Protein 1NNX (pdb70)

Secondary structure (DSSP, 8-state):
-----S---PPPPHHHHTTSPSSEEEEEEEEEEEEEETTEEEEEETTEEEEEE--GGGSTT----TTS-EEEEEEEEEETTEEEEEEEEEEE-

Structure (mmCIF, N/CA/C/O backbone):
data_1NNX
#
_entry.id   1NNX
#
_cell.length_a   54.802
_cell.length_b   60.638
_cell.length_c   54.888
_cell.angle_alpha   90.00
_cell.angle_beta   90.00
_cell.angle_gamma   90.00
#
_symmetry.space_group_name_H-M   'C 2 2 21'
#
loop_
_entity.id
_entity.type
_entity.pdbx_description
1 polymer 'Protein ygiW'
2 non-polymer 'SULFATE ION'
3 water water
#
loop_
_atom_site.group_PDB
_atom_site.id
_atom_site.type_symbol
_atom_site.label_atom_id
_atom_site.label_alt_id
_atom_site.label_comp_id
_atom_site.label_asym_id
_atom_site.label_entity_id
_atom_site.label_seq_id
_atom_site.pdbx_PDB_ins_code
_atom_site.Cartn_x
_atom_site.Cartn_y
_atom_site.Cartn_z
_atom_site.occupancy
_atom_site.B_iso_or_equiv
_atom_site.auth_seq_id
_atom_site.auth_comp_id
_atom_site.auth_asym_id
_atom_site.auth_atom_id
_atom_site.pdbx_PDB_model_num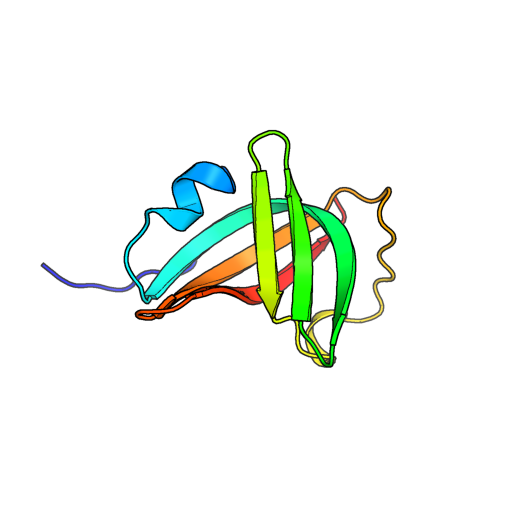
ATOM 1 N N . GLN A 1 2 ? 24.527 29.376 7.659 1.00 48.47 2 GLN A N 1
ATOM 2 C CA . GLN A 1 2 ? 26.002 29.521 7.528 1.00 46.23 2 GLN A CA 1
ATOM 3 C C . GLN A 1 2 ? 26.680 28.157 7.390 1.00 45.98 2 GLN A C 1
ATOM 4 O O . GLN A 1 2 ? 27.546 27.802 8.192 1.00 49.44 2 GLN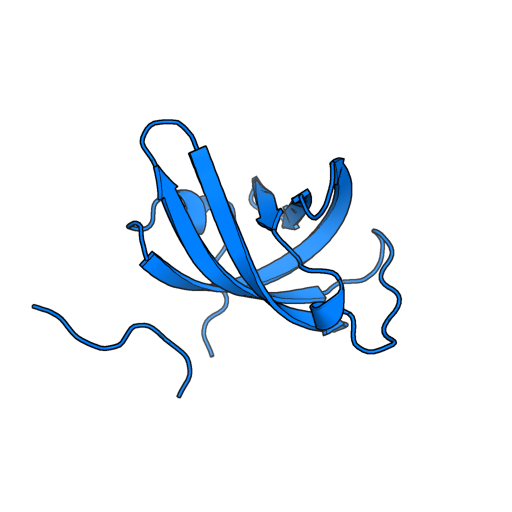 A O 1
ATOM 10 N N . GLY A 1 3 ? 26.282 27.393 6.377 1.00 39.70 3 GLY A N 1
ATOM 11 C CA . GLY A 1 3 ? 26.888 26.093 6.148 1.00 37.03 3 GLY A CA 1
ATOM 12 C C . GLY A 1 3 ? 27.076 25.875 4.657 1.00 34.44 3 GLY A C 1
ATOM 13 O O . GLY A 1 3 ? 26.875 26.796 3.851 1.00 35.91 3 GLY A O 1
ATOM 14 N N . GLY A 1 4 ? 27.464 24.662 4.269 1.00 23.23 4 GLY A N 1
ATOM 15 C CA . GLY A 1 4 ? 27.633 24.402 2.861 1.00 19.02 4 GLY A CA 1
ATOM 16 C C . GLY A 1 4 ? 28.680 23.364 2.627 1.00 17.71 4 GLY A C 1
ATOM 17 O O . GLY A 1 4 ? 29.240 22.805 3.517 1.00 21.75 4 GLY A O 1
ATOM 18 N N . PHE A 1 5 ? 28.925 23.148 1.362 1.00 16.32 5 PHE A N 1
ATOM 19 C CA . PHE A 1 5 ? 29.955 22.184 0.966 1.00 14.79 5 PHE A CA 1
ATOM 20 C C . PHE A 1 5 ? 31.329 22.876 0.886 1.00 17.19 5 PHE A C 1
ATOM 21 O O . PHE A 1 5 ? 31.473 23.935 0.209 1.00 20.70 5 PHE A O 1
ATOM 29 N N . SER A 1 6 ? 32.317 22.275 1.566 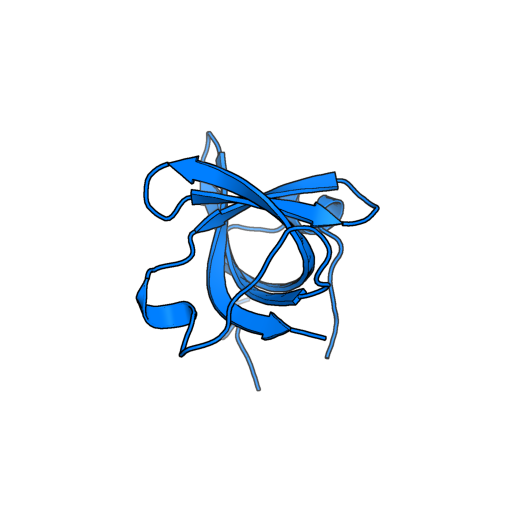1.00 15.65 6 SER A N 1
ATOM 30 C CA . SER A 1 6 ? 33.728 22.719 1.480 1.00 16.35 6 SER A CA 1
ATOM 31 C C . SER A 1 6 ? 34.435 21.588 0.715 1.00 15.77 6 SER A C 1
ATOM 32 O O . SER A 1 6 ? 34.663 20.521 1.277 1.00 17.75 6 SER A O 1
ATOM 35 N N . GLY A 1 7 ? 34.746 21.801 -0.556 1.00 14.90 7 GLY A N 1
ATOM 36 C CA . GLY A 1 7 ? 35.357 20.762 -1.360 1.00 17.53 7 GLY A CA 1
ATOM 37 C C . GLY A 1 7 ? 35.586 21.262 -2.752 1.00 19.62 7 GLY A C 1
ATOM 38 O O . GLY A 1 7 ? 35.286 22.415 -3.053 1.00 21.13 7 GLY A O 1
ATOM 39 N N . PRO A 1 8 ? 36.053 20.421 -3.650 1.00 16.37 8 PRO A N 1
ATOM 40 C CA . PRO A 1 8 ? 36.339 20.806 -5.038 1.00 21.00 8 PRO A CA 1
ATOM 41 C C . PRO A 1 8 ? 35.142 21.044 -5.930 1.00 19.89 8 PRO A C 1
ATOM 42 O O . PRO A 1 8 ? 34.071 20.487 -5.714 1.00 17.61 8 PRO A O 1
ATOM 46 N N . SER A 1 9 ? 35.326 21.927 -6.917 1.00 25.12 9 SER A N 1
ATOM 47 C CA . SER A 1 9 ? 34.278 22.259 -7.862 1.00 26.40 9 SER A CA 1
ATOM 48 C C . SER A 1 9 ? 34.740 21.869 -9.266 1.00 33.15 9 SER A C 1
ATOM 49 O O . SER A 1 9 ? 35.967 21.811 -9.506 1.00 33.21 9 SER A O 1
ATOM 52 N N . GLY A 1 23 ? 41.006 26.702 -7.076 1.00 41.97 23 GLY A N 1
ATOM 53 C CA . GLY A 1 23 ? 42.156 27.409 -7.721 1.00 37.35 23 GLY A CA 1
ATOM 54 C C . GLY A 1 23 ? 43.128 28.008 -6.724 1.00 32.31 23 GLY A C 1
ATOM 55 O O . GLY A 1 23 ? 44.322 28.160 -7.014 1.00 35.40 23 GLY A O 1
ATOM 56 N N . SER A 1 24 ? 42.649 2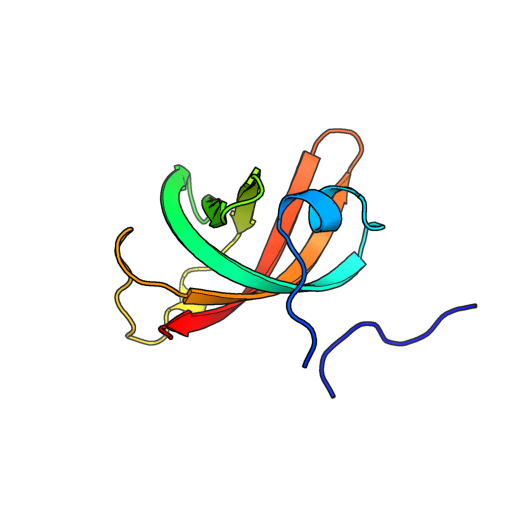8.342 -5.531 1.00 31.85 24 SER A N 1
ATOM 57 C CA . SER A 1 24 ? 43.539 28.922 -4.542 1.00 25.36 24 SER A CA 1
ATOM 58 C C . SER A 1 24 ? 44.403 27.876 -3.839 1.00 17.85 24 SER A C 1
ATOM 59 O O . SER A 1 24 ? 43.911 26.816 -3.405 1.00 20.24 24 SER A O 1
ATOM 62 N N . VAL A 1 25 ? 45.669 28.214 -3.744 1.00 14.91 25 VAL A N 1
ATOM 63 C CA . VAL A 1 25 ? 46.655 27.421 -2.996 1.00 14.11 25 VAL A CA 1
ATOM 64 C C . VAL A 1 25 ? 46.881 28.167 -1.706 1.00 14.47 25 VAL A C 1
ATOM 65 O O . VAL A 1 25 ? 47.241 29.356 -1.761 1.00 17.25 25 VAL A O 1
ATOM 69 N N . THR A 1 26 ? 46.700 27.536 -0.562 1.00 14.08 26 THR A N 1
ATOM 70 C CA . THR A 1 26 ? 46.830 28.133 0.746 1.00 13.74 26 THR A CA 1
ATOM 71 C C . THR A 1 26 ? 48.184 27.807 1.337 1.00 16.99 26 THR A C 1
ATOM 72 O O . THR A 1 26 ? 48.733 26.733 1.126 1.00 17.11 26 THR A O 1
ATOM 76 N N . THR A 1 27 ? 48.730 28.700 2.143 1.00 13.10 27 THR A N 1
ATOM 77 C CA . THR A 1 27 ? 50.023 28.412 2.751 1.00 13.35 27 THR A CA 1
ATOM 78 C C . THR A 1 27 ? 49.838 27.457 3.933 1.00 11.09 27 THR A C 1
ATOM 79 O O . THR A 1 27 ? 48.766 27.415 4.560 1.00 13.74 27 THR A O 1
ATOM 83 N N . VAL A 1 28 ? 50.887 26.655 4.168 1.00 13.37 28 VAL A N 1
ATOM 84 C CA . VAL A 1 28 ? 50.850 25.725 5.323 1.00 15.64 28 VAL A CA 1
ATOM 85 C C . VAL A 1 28 ? 50.569 26.446 6.643 1.00 15.17 28 VAL A C 1
ATOM 86 O O . VAL A 1 28 ? 49.708 26.043 7.399 1.00 15.50 28 VAL A O 1
ATOM 90 N N . GLU A 1 29 ? 51.243 27.585 6.856 1.00 12.97 29 GLU A N 1
ATOM 91 C CA . GLU A 1 29 ? 51.046 28.309 8.088 1.00 17.94 29 GLU A CA 1
ATOM 92 C C . GLU A 1 29 ? 49.629 28.783 8.284 1.00 17.82 29 GLU A C 1
ATOM 93 O O . GLU A 1 29 ? 49.058 28.650 9.383 1.00 21.62 29 GLU A O 1
ATOM 104 N N . SER A 1 30 ? 48.974 29.290 7.224 1.00 15.11 30 SER A N 1
ATOM 105 C CA . SER A 1 30 ? 47.627 29.699 7.408 1.00 13.56 30 SER A CA 1
ATOM 106 C C . SER A 1 30 ? 46.621 28.528 7.503 1.00 15.00 30 SER A C 1
ATOM 107 O O . SER A 1 30 ? 45.598 28.656 8.148 1.00 18.75 30 SER A O 1
ATOM 110 N N . ALA A 1 31 ? 46.941 27.397 6.857 1.00 14.29 31 ALA A N 1
ATOM 111 C CA . ALA A 1 31 ? 46.063 26.242 6.932 1.00 17.04 31 ALA A CA 1
ATOM 112 C C . ALA A 1 31 ? 45.942 25.765 8.367 1.00 16.77 31 ALA A C 1
ATOM 113 O O . ALA A 1 31 ? 44.892 25.260 8.763 1.00 18.82 31 ALA A O 1
ATOM 115 N N . LYS A 1 32 ? 46.976 25.949 9.147 1.00 17.97 32 LYS A N 1
ATOM 116 C CA . LYS A 1 32 ? 46.906 25.524 10.541 1.00 21.31 32 LYS A CA 1
ATOM 117 C C . LYS A 1 32 ? 45.870 26.289 11.318 1.00 25.36 32 LYS A C 1
ATOM 118 O O . LYS A 1 32 ? 45.371 25.825 12.371 1.00 27.29 32 LYS A O 1
ATOM 124 N N . SER A 1 33 ? 45.515 27.456 10.821 1.00 22.08 33 SER A N 1
ATOM 125 C CA . SER A 1 33 ? 44.545 28.305 11.528 1.00 25.87 33 SER A CA 1
ATOM 126 C C . SER A 1 33 ? 43.132 28.088 11.097 1.00 25.61 33 SER A C 1
ATOM 127 O O . SER A 1 33 ? 42.207 28.690 11.626 1.00 25.52 33 SER A O 1
ATOM 130 N N . LEU A 1 34 ? 42.921 27.206 10.131 1.00 17.88 34 LEU A N 1
ATOM 131 C CA . LEU A 1 34 ? 41.582 27.086 9.617 1.00 19.56 34 LEU A CA 1
ATOM 132 C C . LEU A 1 34 ? 40.752 26.180 10.501 1.00 16.74 34 LEU A C 1
ATOM 133 O O . LEU A 1 34 ? 41.309 25.403 11.304 1.00 21.36 34 LEU A O 1
ATOM 138 N N . ARG A 1 35 ? 39.458 26.264 10.336 1.00 20.48 35 ARG A N 1
ATOM 139 C CA . ARG A 1 35 ? 38.555 25.424 11.090 1.00 22.26 35 ARG A CA 1
ATOM 140 C C . ARG A 1 35 ? 38.665 23.958 10.685 1.00 21.52 35 ARG A C 1
ATOM 141 O O . ARG A 1 35 ? 38.990 23.627 9.531 1.00 20.46 35 ARG A O 1
ATOM 156 N N . ASP A 1 36 ? 38.348 23.094 11.628 1.00 18.54 36 ASP A N 1
ATOM 157 C CA . ASP A 1 36 ? 38.314 21.693 11.335 1.00 19.27 36 ASP A CA 1
ATOM 158 C C . ASP A 1 36 ? 37.321 21.474 10.184 1.00 18.77 36 ASP A C 1
ATOM 159 O O . ASP A 1 36 ? 36.299 22.147 10.058 1.00 18.49 36 ASP A O 1
ATOM 164 N N . ASP A 1 37 ? 37.643 20.502 9.320 1.00 19.13 37 ASP A N 1
ATOM 165 C CA . ASP A 1 37 ? 36.781 20.177 8.189 1.00 19.32 37 ASP A CA 1
ATOM 166 C C . ASP A 1 37 ? 36.650 21.263 7.127 1.00 18.53 37 ASP A C 1
ATOM 167 O O . ASP A 1 37 ? 35.562 21.664 6.718 1.00 22.80 37 ASP A O 1
ATOM 172 N N . THR A 1 38 ? 37.795 21.746 6.695 1.00 14.75 38 THR A N 1
ATOM 173 C CA . THR A 1 38 ? 37.907 22.749 5.659 1.00 17.48 38 THR A CA 1
ATOM 174 C C . THR A 1 38 ? 38.749 22.155 4.524 1.00 13.84 38 THR A C 1
ATOM 175 O O . THR A 1 38 ? 39.865 21.715 4.783 1.00 15.49 38 THR A O 1
ATOM 179 N N . TRP A 1 39 ? 38.267 22.263 3.285 1.00 14.22 39 TRP A N 1
ATOM 180 C CA . TRP A 1 39 ? 38.989 21.801 2.099 1.00 13.03 39 TRP A CA 1
ATOM 181 C C . TRP A 1 39 ? 40.097 22.780 1.735 1.00 12.82 39 TRP A C 1
ATOM 182 O O . TRP A 1 39 ? 39.856 24.029 1.661 1.00 15.07 39 TRP A O 1
ATOM 193 N N . VAL A 1 40 ? 41.302 22.272 1.521 1.00 11.73 40 VAL A N 1
ATOM 194 C CA . VAL A 1 40 ? 42.460 23.112 1.157 1.00 11.40 40 VAL A CA 1
ATOM 195 C C . VAL A 1 40 ? 43.297 22.458 0.068 1.00 12.33 40 VAL A C 1
ATOM 196 O O . VAL A 1 40 ? 43.285 21.229 -0.097 1.00 13.24 40 VAL A O 1
ATOM 203 N N . THR A 1 41 ? 44.073 23.247 -0.637 1.00 13.35 41 THR A N 1
ATOM 204 C CA . THR A 1 41 ? 45.044 22.843 -1.596 1.00 12.17 41 THR A CA 1
ATOM 205 C C . THR A 1 41 ? 46.347 23.494 -1.129 1.00 14.59 41 THR A C 1
ATOM 206 O O . THR A 1 41 ? 46.395 24.698 -0.823 1.00 13.02 41 THR A O 1
ATOM 210 N N . LEU A 1 42 ? 47.426 22.736 -1.023 1.00 11.85 42 LEU A N 1
ATOM 211 C CA . LEU A 1 42 ? 48.750 23.215 -0.623 1.00 10.68 42 LEU A CA 1
ATOM 212 C C . LEU A 1 42 ? 49.787 22.776 -1.633 1.00 12.34 42 LEU A C 1
ATOM 213 O O . LEU A 1 42 ? 49.596 21.741 -2.341 1.00 12.89 42 LEU A O 1
ATOM 218 N N . ARG A 1 43 ? 50.895 23.493 -1.713 1.00 11.65 43 ARG A N 1
ATOM 219 C CA . ARG A 1 43 ? 51.965 23.103 -2.574 1.00 10.49 43 ARG A CA 1
ATOM 220 C C . ARG A 1 43 ? 53.259 23.137 -1.802 1.00 14.07 43 ARG A C 1
ATOM 221 O O . ARG A 1 43 ? 53.501 24.076 -1.025 1.00 16.38 43 ARG A O 1
ATOM 235 N N . GLY A 1 44 ? 54.087 22.105 -1.952 1.00 12.24 44 GLY A N 1
ATOM 236 C CA . GLY A 1 44 ? 55.314 22.077 -1.200 1.00 13.03 44 GLY A CA 1
ATOM 237 C C . GLY A 1 44 ? 55.981 20.755 -1.396 1.00 12.36 44 GLY A C 1
ATOM 238 O O . GLY A 1 44 ? 55.921 20.175 -2.472 1.00 14.24 44 GLY A O 1
ATOM 239 N N . ASN A 1 45 ? 56.666 20.329 -0.368 1.00 12.44 45 ASN A N 1
ATOM 240 C CA . ASN A 1 45 ? 57.431 19.093 -0.436 1.00 13.84 45 ASN A CA 1
ATOM 241 C C . ASN A 1 45 ? 57.149 18.168 0.729 1.00 12.94 45 ASN A C 1
ATOM 242 O O . ASN A 1 45 ? 56.971 18.617 1.898 1.00 13.52 45 ASN A O 1
ATOM 247 N N . ILE A 1 46 ? 57.099 16.870 0.418 1.00 12.59 46 ILE A N 1
ATOM 248 C CA . ILE A 1 46 ? 56.964 15.844 1.472 1.00 14.10 46 ILE A CA 1
ATOM 249 C C . ILE A 1 46 ? 58.441 15.568 1.872 1.00 13.54 46 ILE A C 1
ATOM 250 O O . ILE A 1 46 ? 59.232 15.097 1.024 1.00 13.71 46 ILE A O 1
ATOM 257 N N . VAL A 1 47 ? 58.798 15.871 3.108 1.00 12.48 47 VAL A N 1
ATOM 258 C CA . VAL A 1 47 ? 60.197 15.755 3.544 1.00 15.60 47 VAL A CA 1
ATOM 259 C C . VAL A 1 47 ? 60.533 14.625 4.486 1.00 15.15 47 VAL A C 1
ATOM 260 O O . VAL A 1 47 ? 61.718 14.382 4.659 1.00 15.51 47 VAL A O 1
ATOM 264 N N . GLU A 1 48 ? 59.543 13.932 5.056 1.00 13.50 48 GLU A N 1
ATOM 265 C CA . GLU A 1 48 ? 59.829 12.813 5.979 1.00 15.35 48 GLU A CA 1
ATOM 266 C C . GLU A 1 48 ? 58.571 12.016 6.185 1.00 15.20 48 GLU A C 1
ATOM 267 O O . GLU A 1 48 ? 57.429 12.541 6.134 1.00 16.64 48 GLU A O 1
ATOM 273 N N . ARG A 1 49 ? 58.752 10.705 6.372 1.00 15.04 49 ARG A N 1
ATOM 274 C CA . ARG A 1 49 ? 57.626 9.858 6.711 1.00 17.85 49 ARG A CA 1
ATOM 275 C C . ARG A 1 49 ? 57.747 9.667 8.231 1.00 20.63 49 ARG A C 1
ATOM 276 O O . ARG A 1 49 ? 58.817 9.277 8.739 1.00 22.40 49 ARG A O 1
ATOM 284 N N . ILE A 1 50 ? 56.703 9.991 8.979 1.00 19.94 50 ILE A N 1
ATOM 285 C CA . ILE A 1 50 ? 56.769 9.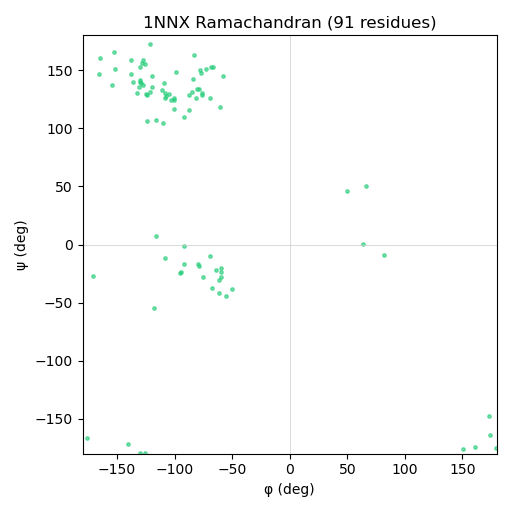867 10.438 1.00 27.12 50 ILE A CA 1
ATOM 286 C C . ILE A 1 50 ? 56.229 8.565 11.016 1.00 31.70 50 ILE A C 1
ATOM 287 O O . ILE A 1 50 ? 56.634 8.165 12.105 1.00 37.49 50 ILE A O 1
ATOM 296 N N . SER A 1 51 ? 55.345 7.897 10.302 1.00 29.34 51 SER A N 1
ATOM 297 C CA . SER A 1 51 ? 54.788 6.634 10.767 1.00 35.65 51 SER A CA 1
ATOM 298 C C . SER A 1 51 ? 53.888 6.134 9.649 1.00 37.18 51 SER A C 1
ATOM 299 O O . SER A 1 51 ? 53.976 6.644 8.515 1.00 39.43 51 SER A O 1
ATOM 302 N N . ASP A 1 52 ? 53.049 5.130 9.934 1.00 36.19 52 ASP A N 1
ATOM 303 C CA . ASP A 1 52 ? 52.151 4.635 8.896 1.00 36.68 52 ASP A CA 1
ATOM 304 C C . ASP A 1 52 ? 51.195 5.713 8.386 1.00 35.01 52 ASP A C 1
ATOM 305 O O . ASP A 1 52 ? 50.332 6.253 9.093 1.00 38.41 52 ASP A O 1
ATOM 310 N N . ASP A 1 53 ? 51.348 5.980 7.120 1.00 33.92 53 ASP A N 1
ATOM 311 C CA . ASP A 1 53 ? 50.551 6.980 6.461 1.00 27.26 53 ASP A CA 1
ATOM 312 C C . ASP A 1 53 ? 50.716 8.431 6.950 1.00 21.86 53 ASP A C 1
ATOM 313 O O . ASP A 1 53 ? 50.105 9.291 6.367 1.00 22.33 53 ASP A O 1
ATOM 318 N N . LEU A 1 54 ? 51.571 8.737 7.935 1.00 18.92 54 LEU A N 1
ATOM 319 C CA . LEU A 1 54 ? 51.739 10.148 8.384 1.00 17.36 54 LEU A CA 1
ATOM 320 C C . LEU A 1 54 ? 53.100 10.688 7.925 1.00 16.76 54 LEU A C 1
ATOM 321 O O . LEU A 1 54 ? 54.155 10.119 8.149 1.00 16.84 54 LEU A O 1
ATOM 326 N N . TYR A 1 55 ? 53.041 11.816 7.231 1.00 14.15 55 TYR A N 1
ATOM 327 C CA . TYR A 1 55 ? 54.197 12.473 6.637 1.00 14.51 55 TYR A CA 1
ATOM 328 C C . TYR A 1 55 ? 54.322 13.905 7.012 1.00 14.12 55 TYR A C 1
ATOM 329 O O . TYR A 1 55 ? 53.335 14.501 7.400 1.00 15.37 55 TYR A O 1
ATOM 338 N N . VAL A 1 56 ? 55.527 14.446 6.884 1.00 14.45 56 VAL A N 1
ATOM 339 C CA . VAL A 1 56 ? 55.713 15.887 7.134 1.00 14.47 56 VAL A CA 1
ATOM 340 C C . VAL A 1 56 ? 55.756 16.624 5.786 1.00 12.76 56 VAL A C 1
ATOM 341 O O . VAL A 1 56 ? 56.511 16.254 4.883 1.00 14.56 56 VAL A O 1
ATOM 345 N N . PHE A 1 57 ? 54.896 17.628 5.655 1.00 13.07 57 PHE A N 1
ATOM 346 C CA . PHE A 1 57 ? 54.799 18.439 4.438 1.00 11.18 57 PHE A CA 1
ATOM 347 C C . PHE A 1 57 ? 55.325 19.842 4.773 1.00 14.25 57 PHE A C 1
ATOM 348 O O . PHE A 1 57 ? 54.926 20.433 5.749 1.00 14.80 57 PHE A O 1
ATOM 356 N N . LYS A 1 58 ? 56.190 20.358 3.912 1.00 13.29 58 LYS A N 1
ATOM 357 C CA . LYS A 1 58 ? 56.801 21.682 4.133 1.00 11.93 58 LYS A CA 1
ATOM 358 C C . LYS A 1 58 ? 56.642 22.594 2.935 1.00 15.89 58 LYS A C 1
ATOM 359 O O . LYS A 1 58 ? 56.753 22.191 1.805 1.00 15.66 58 LYS A O 1
ATOM 365 N N . ASP A 1 59 ? 56.320 23.833 3.237 1.00 14.75 59 ASP A N 1
ATOM 366 C CA . ASP A 1 59 ? 56.311 24.895 2.185 1.00 16.12 59 ASP A CA 1
ATOM 367 C C . ASP A 1 59 ? 57.122 26.026 2.806 1.00 16.83 59 ASP A C 1
ATOM 368 O O . ASP A 1 59 ? 57.665 25.937 3.906 1.00 18.35 59 ASP A O 1
ATOM 373 N N . ALA A 1 60 ? 57.267 27.127 2.056 1.00 18.15 60 ALA A N 1
ATOM 374 C CA . ALA A 1 60 ? 58.052 28.217 2.609 1.00 20.77 60 ALA A CA 1
ATOM 375 C C . ALA A 1 60 ? 57.569 28.831 3.935 1.00 19.75 60 ALA A C 1
ATOM 376 O O . ALA A 1 60 ? 58.343 29.503 4.623 1.00 23.61 60 ALA A O 1
ATOM 378 N N . SER A 1 61 ? 56.305 28.647 4.288 1.00 17.33 61 SER A N 1
ATOM 379 C CA . SER A 1 61 ? 55.752 29.196 5.494 1.00 16.80 61 SER A CA 1
ATOM 380 C C . SER A 1 61 ? 55.787 28.316 6.741 1.00 19.75 61 SER A C 1
ATOM 381 O O . SER A 1 61 ? 55.613 28.822 7.825 1.00 21.99 61 SER A O 1
ATOM 384 N N . GLY A 1 62 ? 56.003 27.013 6.580 1.00 17.15 62 GLY A N 1
ATOM 385 C CA . GLY A 1 62 ? 55.962 26.144 7.753 1.00 18.47 62 GLY A CA 1
ATOM 386 C C . GLY A 1 62 ? 55.772 24.697 7.358 1.00 15.70 62 GLY A C 1
ATOM 387 O O . GLY A 1 62 ? 55.847 24.327 6.172 1.00 15.43 62 GLY A O 1
ATOM 388 N N . THR A 1 63 ? 55.604 23.857 8.369 1.00 14.82 63 THR A N 1
ATOM 389 C CA . THR A 1 63 ? 55.398 22.405 8.114 1.00 13.93 63 THR A CA 1
ATOM 390 C C . THR A 1 63 ? 54.131 21.952 8.801 1.00 14.37 63 THR A C 1
ATOM 391 O O . THR A 1 63 ? 53.630 22.573 9.780 1.00 15.98 63 THR A O 1
ATOM 395 N N . ILE A 1 64 ? 53.548 20.867 8.279 1.00 12.63 64 ILE A N 1
ATOM 396 C CA . ILE A 1 64 ? 52.327 20.339 8.847 1.00 12.83 64 ILE A CA 1
ATOM 397 C C . ILE A 1 64 ? 52.333 18.855 8.550 1.00 12.41 64 ILE A C 1
ATOM 398 O O . ILE A 1 64 ? 52.899 18.400 7.509 1.00 15.02 64 ILE A O 1
ATOM 403 N N . ASN A 1 65 ? 51.690 18.093 9.420 1.00 13.06 65 ASN A N 1
ATOM 404 C CA . ASN A 1 65 ? 51.632 16.649 9.172 1.00 12.11 65 ASN A CA 1
ATOM 405 C C . ASN A 1 65 ? 50.465 16.355 8.223 1.00 13.50 65 ASN A C 1
ATOM 406 O O . ASN A 1 65 ? 49.428 17.003 8.314 1.00 14.85 65 ASN A O 1
ATOM 411 N N . VAL A 1 66 ? 50.663 15.403 7.324 1.00 11.47 66 VAL A N 1
ATOM 412 C CA . VAL A 1 66 ? 49.639 15.035 6.354 1.00 12.25 66 VAL A CA 1
ATOM 413 C C . VAL A 1 66 ? 49.449 13.504 6.354 1.00 12.30 66 VAL A C 1
ATOM 414 O O . VAL A 1 66 ? 50.407 12.720 6.516 1.00 15.22 66 VAL A O 1
ATOM 418 N N . ASP A 1 67 ? 48.202 13.093 6.256 1.00 12.66 67 ASP A N 1
ATOM 419 C CA . ASP A 1 67 ? 47.873 11.646 6.210 1.00 13.86 67 ASP A CA 1
ATOM 420 C C . ASP A 1 67 ? 47.614 11.265 4.772 1.00 14.79 67 ASP A C 1
ATOM 421 O O . ASP A 1 67 ? 46.678 11.767 4.168 1.00 15.78 67 ASP A O 1
ATOM 426 N N . ILE A 1 68 ? 48.448 10.378 4.234 1.00 15.49 68 ILE A N 1
ATOM 427 C CA . ILE A 1 68 ? 48.362 9.925 2.830 1.00 13.86 68 ILE A CA 1
ATOM 428 C C . ILE A 1 68 ? 48.250 8.392 2.820 1.00 18.77 68 ILE A C 1
ATOM 429 O O . ILE A 1 68 ? 49.210 7.721 3.164 1.00 22.06 68 ILE A O 1
ATOM 435 N N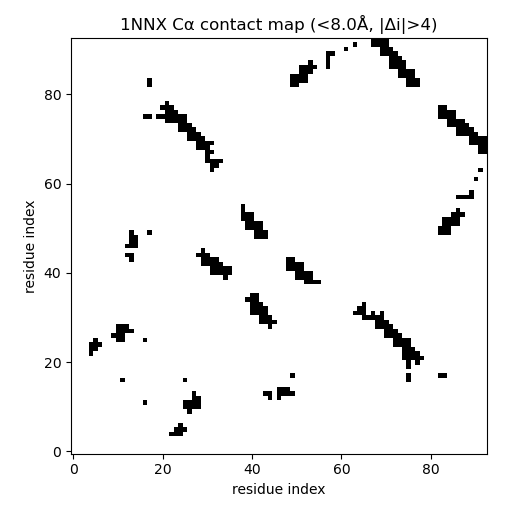 . ASP A 1 69 ? 47.055 7.926 2.529 1.00 18.19 69 ASP A N 1
ATOM 436 C CA . ASP A 1 69 ? 46.813 6.455 2.446 1.00 19.30 69 ASP A CA 1
ATOM 437 C C . ASP A 1 69 ? 47.594 5.927 1.273 1.00 21.68 69 ASP A C 1
ATOM 438 O O . ASP A 1 69 ? 47.849 6.588 0.262 1.00 20.35 69 ASP A O 1
ATOM 443 N N . HIS A 1 70 ? 47.960 4.654 1.384 1.00 19.25 70 HIS A N 1
ATOM 444 C CA . HIS A 1 70 ? 48.697 3.976 0.346 1.00 19.56 70 HIS A CA 1
ATOM 445 C C . HIS A 1 70 ? 48.018 4.175 -1.070 1.00 18.70 70 HIS A C 1
ATOM 446 O O . HIS A 1 70 ? 48.698 4.328 -2.101 1.00 20.63 70 HIS A O 1
ATOM 459 N N . LYS A 1 71 ? 46.683 4.177 -1.148 1.00 19.35 71 LYS A N 1
ATOM 460 C CA . LYS A 1 71 ? 46.034 4.317 -2.433 1.00 23.29 71 LYS A CA 1
ATOM 461 C C . LYS A 1 71 ? 46.158 5.667 -3.106 1.00 22.04 71 LYS A C 1
ATOM 462 O O . LYS A 1 71 ? 45.843 5.806 -4.283 1.00 22.83 71 LYS A O 1
ATOM 468 N N . ARG A 1 72 ? 46.664 6.678 -2.395 1.00 20.86 72 ARG A N 1
ATOM 469 C CA . ARG A 1 72 ? 46.760 7.991 -3.054 1.00 22.46 72 ARG A CA 1
ATOM 470 C C . ARG A 1 72 ? 47.941 8.131 -4.009 1.00 22.54 72 ARG A C 1
ATOM 471 O O . ARG A 1 72 ? 47.934 8.955 -4.911 1.00 21.93 72 ARG A O 1
ATOM 479 N N . TRP A 1 73 ? 48.942 7.261 -3.881 1.00 21.06 73 TRP A N 1
ATOM 480 C CA . TRP A 1 73 ? 50.116 7.441 -4.715 1.00 25.02 73 TRP A CA 1
ATOM 481 C C . TRP A 1 73 ? 49.884 7.200 -6.205 1.00 28.21 73 TRP A C 1
ATOM 482 O O . TRP A 1 73 ? 50.452 7.886 -7.043 1.00 28.21 73 TRP A O 1
ATOM 493 N N . ASN A 1 74 ? 49.053 6.217 -6.534 1.00 27.53 74 ASN A N 1
ATOM 494 C CA . ASN A 1 74 ? 48.761 5.928 -7.930 1.00 31.69 74 ASN A CA 1
ATOM 495 C C . ASN A 1 74 ? 49.940 5.779 -8.887 1.00 33.47 74 ASN A C 1
ATOM 496 O O . ASN A 1 74 ? 49.927 6.343 -9.980 1.00 35.06 74 ASN A O 1
ATOM 501 N N . GLY A 1 75 ? 50.956 5.020 -8.485 1.00 33.37 75 GLY A N 1
ATOM 502 C CA . GLY A 1 75 ? 52.105 4.803 -9.358 1.00 36.97 75 GLY A CA 1
ATOM 503 C C . GLY A 1 75 ? 53.167 5.894 -9.380 1.00 38.43 75 GLY A C 1
ATOM 504 O O . GLY A 1 75 ? 54.254 5.713 -9.969 1.00 37.76 75 GLY A O 1
ATOM 505 N N . VAL A 1 76 ? 52.857 7.021 -8.739 1.00 34.33 76 VAL A N 1
ATOM 506 C CA . VAL A 1 76 ? 53.760 8.163 -8.659 1.00 32.86 76 VAL A CA 1
ATOM 507 C C . VAL A 1 76 ? 54.742 8.024 -7.505 1.00 29.78 76 VAL A C 1
ATOM 508 O O . VAL A 1 76 ? 54.347 7.665 -6.380 1.00 28.20 76 VAL A O 1
ATOM 512 N N . THR A 1 77 ? 56.020 8.251 -7.803 1.00 30.76 77 THR A N 1
ATOM 513 C CA . THR A 1 77 ? 57.043 8.190 -6.757 1.00 26.78 77 THR A CA 1
ATOM 514 C C . THR A 1 77 ? 57.407 9.632 -6.463 1.00 24.29 77 THR A C 1
ATOM 515 O O . THR A 1 77 ? 57.701 10.417 -7.365 1.00 27.36 77 THR A O 1
ATOM 519 N N . VAL A 1 78 ? 57.387 9.950 -5.184 1.00 17.66 78 VAL A N 1
ATOM 520 C CA . VAL A 1 78 ? 57.702 11.284 -4.732 1.00 17.91 78 VAL A CA 1
ATOM 521 C C . VAL A 1 78 ? 58.916 11.247 -3.790 1.00 15.58 78 VAL A C 1
ATOM 522 O O . VAL A 1 78 ? 58.985 10.397 -2.887 1.00 18.06 78 VAL A O 1
ATOM 526 N N . THR A 1 79 ? 59.857 12.175 -3.977 1.00 16.74 79 THR A N 1
ATOM 527 C CA . THR A 1 79 ? 60.994 12.304 -3.049 1.00 13.73 79 THR A CA 1
ATOM 528 C C . THR A 1 79 ? 60.907 13.750 -2.521 1.00 15.06 79 THR A C 1
ATOM 529 O O . THR A 1 79 ? 60.119 14.547 -3.021 1.00 16.16 79 THR A O 1
ATOM 533 N N . PRO A 1 80 ? 61.736 14.100 -1.538 1.00 13.52 80 PRO A N 1
ATOM 534 C CA . PRO A 1 80 ? 61.729 15.462 -0.972 1.00 15.72 80 PRO A CA 1
ATOM 535 C C . PRO A 1 80 ? 62.034 16.551 -1.966 1.00 16.11 80 PRO A C 1
ATOM 536 O O . PRO A 1 80 ? 61.558 17.687 -1.761 1.00 18.08 80 PRO A O 1
ATOM 540 N N . LYS A 1 81 ? 62.715 16.226 -3.048 1.00 16.05 81 LYS A N 1
ATOM 541 C CA . LYS A 1 81 ? 63.003 17.321 -3.996 1.00 20.61 81 LYS A CA 1
ATOM 542 C C . LYS A 1 81 ? 61.821 17.676 -4.910 1.00 22.23 81 LYS A C 1
ATOM 543 O O . LYS A 1 81 ? 61.845 18.728 -5.548 1.00 22.42 81 LYS A O 1
ATOM 549 N N . ASP A 1 82 ? 60.820 16.798 -5.020 1.00 17.17 82 ASP A N 1
ATOM 550 C CA . ASP A 1 82 ? 59.677 17.015 -5.860 1.00 16.29 82 ASP A CA 1
ATOM 551 C C . ASP A 1 82 ? 58.691 17.991 -5.289 1.00 18.06 82 ASP A C 1
ATOM 552 O O . ASP A 1 82 ? 58.347 17.915 -4.114 1.00 21.94 82 ASP A O 1
ATOM 557 N N . THR A 1 83 ? 58.313 18.968 -6.082 1.00 17.07 83 THR A N 1
ATOM 558 C CA . THR A 1 83 ? 57.247 19.844 -5.616 1.00 16.78 83 THR A CA 1
ATOM 559 C C . THR A 1 83 ? 55.979 19.080 -5.900 1.00 14.78 83 THR A C 1
ATOM 560 O O . THR A 1 83 ? 55.775 18.489 -6.983 1.00 15.45 83 THR A O 1
ATOM 564 N N . VAL A 1 84 ? 55.100 19.056 -4.909 1.00 12.59 84 VAL A N 1
ATOM 565 C CA . VAL A 1 84 ? 53.802 18.376 -5.071 1.00 13.38 84 VAL A CA 1
ATOM 566 C C . VAL A 1 84 ? 52.647 19.247 -4.665 1.00 12.08 84 VAL A C 1
ATOM 567 O O . VAL A 1 84 ? 52.806 20.239 -3.867 1.00 12.83 84 VAL A O 1
ATOM 571 N N . GLU A 1 85 ? 51.513 18.983 -5.272 1.00 11.86 85 GLU A N 1
ATOM 572 C CA . GLU A 1 85 ? 50.321 19.668 -4.890 1.00 12.81 85 GLU A CA 1
ATOM 573 C C . GLU A 1 85 ? 49.427 18.633 -4.136 1.00 12.26 85 GLU A C 1
ATOM 574 O O . GLU A 1 85 ? 49.182 17.518 -4.650 1.00 14.28 85 GLU A O 1
ATOM 585 N N . ILE A 1 86 ? 48.923 18.967 -2.963 1.00 11.91 86 ILE A N 1
ATOM 586 C CA . ILE A 1 86 ? 48.018 18.098 -2.230 1.00 11.04 86 ILE A CA 1
ATOM 587 C C . ILE A 1 86 ? 46.699 18.791 -2.023 1.00 13.18 86 ILE A C 1
ATOM 588 O O . ILE A 1 86 ? 46.644 20.024 -1.911 1.00 12.85 86 ILE A O 1
ATOM 593 N N . GLN A 1 87 ? 45.620 18.028 -2.047 1.00 11.84 87 GLN A N 1
ATOM 594 C CA . GLN A 1 87 ? 44.281 18.521 -1.793 1.00 13.00 87 GLN A CA 1
ATOM 595 C C . GLN A 1 87 ? 43.666 17.604 -0.755 1.00 13.61 87 GLN A C 1
ATOM 596 O O . GLN A 1 87 ? 43.830 16.370 -0.841 1.00 13.35 87 GLN A O 1
ATOM 602 N N . GLY A 1 88 ? 42.955 18.168 0.202 1.00 11.52 88 GLY A N 1
ATOM 603 C CA . GLY A 1 88 ? 42.308 17.368 1.234 1.00 11.24 88 GLY A CA 1
ATOM 604 C C . GLY A 1 88 ? 41.693 18.261 2.265 1.00 13.54 88 GLY A C 1
ATOM 605 O O . GLY A 1 88 ? 41.541 19.467 2.027 1.00 14.78 88 GLY A O 1
ATOM 606 N N . GLU A 1 89 ? 41.364 17.684 3.396 1.00 15.36 89 GLU A N 1
ATOM 607 C CA . GLU A 1 89 ? 40.699 18.444 4.474 1.00 13.21 89 GLU A CA 1
ATOM 608 C C . GLU A 1 89 ? 41.551 18.700 5.654 1.00 14.64 89 GLU A C 1
ATOM 609 O O . GLU A 1 89 ? 42.302 17.831 6.091 1.00 16.13 89 GLU A O 1
ATOM 615 N N . VAL A 1 90 ? 41.431 19.917 6.179 1.00 14.32 90 VAL A N 1
ATOM 616 C CA . VAL A 1 90 ? 42.114 20.249 7.435 1.00 15.46 90 VAL A CA 1
ATOM 617 C C . VAL A 1 90 ? 41.371 19.420 8.506 1.00 17.24 90 VAL A C 1
ATOM 618 O O . VAL A 1 90 ? 40.143 19.440 8.566 1.00 20.07 90 VAL A O 1
ATOM 622 N N . ASP A 1 91 ? 42.105 18.630 9.291 1.00 15.86 91 ASP A N 1
ATOM 623 C CA . ASP A 1 91 ? 41.551 17.787 10.375 1.00 18.26 91 ASP A CA 1
ATOM 624 C C . ASP A 1 91 ? 42.184 18.373 11.620 1.00 17.28 91 ASP A C 1
ATOM 625 O O . ASP A 1 91 ? 43.361 18.147 11.905 1.00 18.42 91 ASP A O 1
ATOM 630 N N . LYS A 1 92 ? 41.380 19.078 12.400 1.00 19.05 92 LYS A N 1
ATOM 631 C CA . LYS A 1 92 ? 41.902 19.766 13.566 1.00 19.53 92 LYS A CA 1
ATOM 632 C C . LYS A 1 92 ? 41.166 19.320 14.762 1.00 22.12 92 LYS A C 1
ATOM 633 O O . LYS A 1 92 ? 39.945 19.332 14.793 1.00 26.15 92 LYS A O 1
ATOM 639 N N . ASP A 1 93 ? 41.949 18.924 15.759 1.00 24.63 93 ASP A N 1
ATOM 640 C CA . ASP A 1 93 ? 41.432 18.465 17.054 1.00 27.02 93 ASP A CA 1
ATOM 641 C C . ASP A 1 93 ? 42.083 19.286 18.140 1.00 26.09 93 ASP A C 1
ATOM 642 O O . ASP A 1 93 ? 42.908 20.088 17.874 1.00 24.73 93 ASP A O 1
ATOM 647 N N . TRP A 1 94 ? 41.742 19.006 19.402 1.00 27.97 94 TRP A N 1
ATOM 648 C CA . TRP A 1 94 ? 42.339 19.757 20.499 1.00 30.50 94 TRP A CA 1
ATOM 649 C C . TRP A 1 94 ? 43.855 19.647 20.553 1.00 23.87 94 TRP A C 1
ATOM 650 O O . TRP A 1 94 ? 44.540 20.592 20.936 1.00 27.74 94 TRP A O 1
ATOM 661 N N . ASN A 1 95 ? 44.398 18.534 20.063 1.00 20.40 95 ASN A N 1
ATOM 662 C CA . ASN A 1 95 ? 45.803 18.339 20.149 1.00 19.53 95 ASN A CA 1
ATOM 663 C C . ASN A 1 95 ? 46.534 18.258 18.839 1.00 20.94 95 ASN A C 1
ATOM 664 O O . ASN A 1 95 ? 47.717 17.986 18.844 1.00 21.29 95 ASN A O 1
ATOM 669 N N . SER A 1 96 ? 45.858 18.509 17.744 1.00 17.52 96 SER A N 1
ATOM 670 C CA . SER A 1 96 ? 46.647 18.327 16.528 1.00 23.30 96 SER A CA 1
ATOM 671 C C . SER A 1 96 ? 45.978 18.962 15.327 1.00 21.18 96 SER A C 1
ATOM 672 O O . SER A 1 96 ? 44.786 19.245 15.333 1.00 22.31 96 SER A O 1
ATOM 675 N N . VAL A 1 97 ? 46.779 19.208 14.284 1.00 20.13 97 VAL A N 1
ATOM 676 C CA . VAL A 1 97 ? 46.171 19.661 13.040 1.00 19.79 97 VAL A CA 1
ATOM 677 C C . VAL A 1 97 ? 46.912 18.830 12.002 1.00 17.36 97 VAL A C 1
ATOM 678 O O . VAL A 1 97 ? 48.131 18.488 12.155 1.00 23.12 97 VAL A O 1
ATOM 682 N N . GLU A 1 98 ? 46.192 18.344 11.002 1.00 16.95 98 GLU A N 1
ATOM 683 C CA . GLU A 1 98 ? 46.846 17.548 9.970 1.00 16.13 98 GLU A CA 1
ATOM 684 C C . GLU A 1 98 ? 45.959 17.772 8.730 1.00 18.18 98 GLU A C 1
ATOM 685 O O . GLU A 1 98 ? 44.862 18.326 8.778 1.00 18.86 98 GLU A O 1
ATOM 696 N N . ILE A 1 99 ? 46.478 17.402 7.597 1.00 13.24 99 ILE A N 1
ATOM 697 C CA . ILE A 1 99 ? 45.678 17.413 6.376 1.00 13.34 99 ILE A CA 1
ATOM 698 C C . ILE A 1 99 ? 45.362 15.961 5.994 1.00 13.31 99 ILE A C 1
ATOM 699 O O . ILE A 1 99 ? 46.297 15.136 5.920 1.00 16.14 99 ILE A O 1
ATOM 704 N N . ASP A 1 100 ? 44.090 15.636 5.766 1.00 14.43 100 ASP A N 1
ATOM 705 C CA . ASP A 1 100 ? 43.743 14.243 5.308 1.00 15.23 100 ASP A CA 1
ATOM 706 C C . ASP A 1 100 ? 43.769 14.376 3.811 1.00 14.30 100 ASP A C 1
ATOM 707 O O . ASP A 1 100 ? 42.877 14.996 3.243 1.00 15.54 100 ASP A O 1
ATOM 716 N N . VAL A 1 101 ? 44.769 13.781 3.178 1.00 13.01 101 VAL A N 1
ATOM 717 C CA . VAL A 1 101 ? 44.961 13.986 1.751 1.00 13.24 101 VAL A CA 1
ATOM 718 C C . VAL A 1 101 ? 44.097 13.140 0.836 1.00 14.25 101 VAL A C 1
ATOM 719 O O . VAL A 1 101 ? 44.109 11.881 0.935 1.00 16.86 101 VAL A O 1
ATOM 723 N N . LYS A 1 102 ? 43.3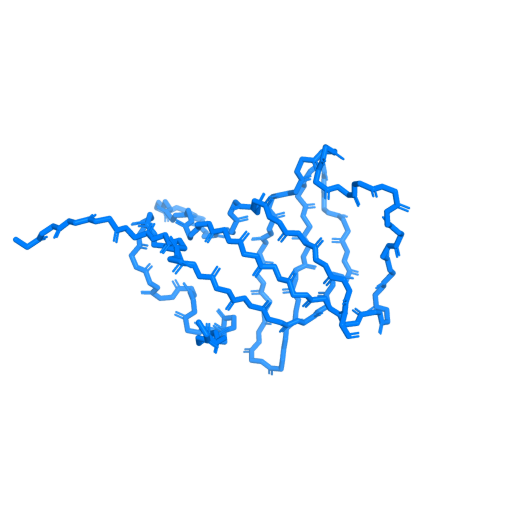75 13.796 -0.071 1.00 12.06 102 LYS A N 1
ATOM 724 C CA . LYS A 1 102 ? 42.569 13.034 -1.064 1.00 14.20 102 LYS A CA 1
ATOM 725 C C . LYS A 1 102 ? 43.314 12.838 -2.366 1.00 16.13 102 LYS A C 1
ATOM 726 O O . LYS A 1 102 ? 43.041 11.902 -3.111 1.00 14.66 102 LYS A O 1
ATOM 732 N N . GLN A 1 103 ? 44.265 13.714 -2.671 1.00 12.84 103 GLN A N 1
ATOM 733 C CA . GLN A 1 103 ? 44.973 13.680 -3.919 1.00 14.33 103 GLN A CA 1
ATOM 734 C C . GLN A 1 103 ? 46.344 14.303 -3.799 1.00 14.76 103 GLN A C 1
ATOM 735 O O . GLN A 1 103 ? 46.518 15.349 -3.164 1.00 13.41 103 GLN A O 1
ATOM 746 N N . ILE A 1 104 ? 47.333 13.671 -4.397 1.00 14.13 104 ILE A N 1
ATOM 747 C CA . ILE A 1 104 ? 48.665 14.199 -4.436 1.00 15.58 104 ILE A CA 1
ATOM 748 C C . ILE A 1 104 ? 49.141 14.083 -5.872 1.00 16.39 104 ILE A C 1
ATOM 749 O O . ILE A 1 104 ? 48.997 12.998 -6.521 1.00 21.29 104 ILE A O 1
ATOM 754 N N . ARG A 1 105 ? 49.668 15.168 -6.404 1.00 15.76 105 ARG A N 1
ATOM 755 C CA . ARG A 1 105 ? 50.256 15.149 -7.747 1.00 17.96 105 ARG A CA 1
ATOM 756 C C . ARG A 1 105 ? 51.565 15.941 -7.809 1.00 17.76 105 ARG A C 1
ATOM 757 O O . ARG A 1 105 ? 51.783 16.897 -7.076 1.00 17.22 105 ARG A O 1
ATOM 765 N N . LYS A 1 106 ? 52.514 15.493 -8.640 1.00 17.33 106 LYS A N 1
ATOM 766 C CA . LYS A 1 106 ? 53.753 16.223 -8.767 1.00 19.69 106 LYS A CA 1
ATOM 767 C C . LYS A 1 106 ? 53.546 17.474 -9.652 1.00 20.67 106 LYS A C 1
ATOM 768 O O . LYS A 1 106 ? 52.722 17.499 -10.590 1.00 28.56 106 LYS A O 1
ATOM 774 N N . VAL A 1 107 ? 54.274 18.518 -9.359 1.00 21.51 107 VAL A N 1
ATOM 775 C CA . VAL A 1 107 ? 54.176 19.704 -10.201 1.00 21.73 107 VAL A CA 1
ATOM 776 C C . VAL A 1 107 ? 55.533 20.405 -10.297 1.00 27.55 107 VAL A C 1
ATOM 777 O O . VAL A 1 107 ? 56.591 19.777 -10.146 1.00 30.44 107 VAL A O 1
#

Radius of gyration: 12.54 Å; Cα contacts (8 Å, |Δi|>4): 198; chains: 1; bounding box: 37×26×31 Å

Nearest PDB structures (foldseek):
  1nnx-assembly1_A  TM=1.011E+00  e=1.780E-17  Escherichia coli
  8c5y-assembly1_L  TM=7.679E-01  e=1.032E-04  Pyrococcus abyssi
  1ue6-assembly1_A-2  TM=5.908E-01  e=2.273E-02  Mycobacterium tuberculosis
  6lwt-assembly1_A  TM=6.043E-01  e=1.375E+00  Staphylococcus aureus
  4da2-assembly1_A  TM=6.738E-01  e=2.854E+00  Pyrococcus furiosus DSM 3638

CATH classification: 2.40.50.200

GO terms:
  GO:0030288 outer membrane-bounded periplasmic space (C, EXP)
  GO:004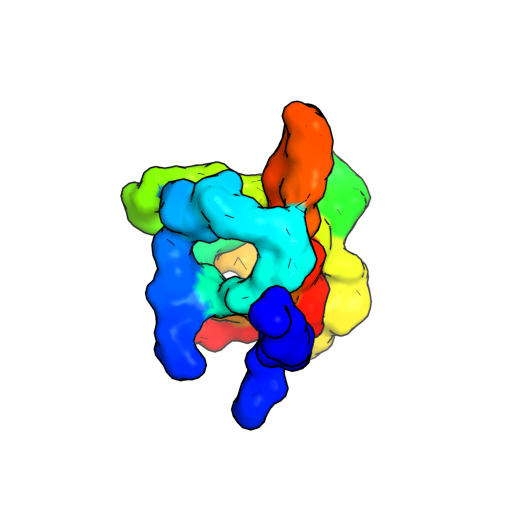4011 single-species biofilm formation on inanimate substrate (P, IMP)
  GO:0070301 cellular response to hydrogen peroxide (P, IMP)
  GO:0071276 cellular response to cadmium ion (P, IMP)

Organism: Escherichia coli (strain K12) (NCBI:txid83333)

B-factor: mean 25.78, std 13.26, range [4.07, 119.75]

InterPro domains:
  IPR005220 Calcium-regulated OB-fold protein CarO-like [NF033674] (5-127)
  IPR005220 Calcium-regulated OB-fold protein CarO-like [PF04076] (25-127)
  IPR005220 Calcium-regulated OB-fold protein CarO-like [PTHR36571] (1-128)
  IPR016052 YgiW/YdeI [TIGR00156] (2-129)
  IPR036700 Bacterial OB-fold superfamily [G3DSA:2.40.50.200] (22-130)
  IPR036700 Bacterial OB-fold superfamily [SSF101756] (31-127)

Sequence (93 aa):
QGGFSGPSGSVTTVESAKSLRDDTWVTLRGNIVERISDDLYVFKDASGTINVDIDHKRWNGVTVTPKDTVEIQGEVDKDWNSVEIDVKQIRKV

Solvent-accessible surface area: 5939 Å² total; per-residue (Å²): 248,81,78,170,56,20,76,164,129,96,72,32,71,0,87,50,0,65,85,54,190,50,106,34,47,10,19,1,102,7,40,12,58,112,143,72,59,117,35,32,18,29,0,108,27,121,48,21,59,8,51,0,57,0,60,151,128,48,50,129,87,54,99,29,60,77,177,32,58,0,19,0,27,0,41,1,59,69,85,233,94,50,33,38,1,45,8,105,63,15,124,91,73

Foldseek 3Di:
DDDDAFDVDDADEPVVLQVDDFWHKHKHKAFFAAADDQQWTWGDDPPGIFIEGHHPVQCPPPDGYRVFIKMWIATFHDDPPGTYGHTPHIDTD